Protein AF-A0A537AWU3-F1 (afdb_monomer_lite)

Secondary structure (DSSP, 8-state):
--GGGTHHHHHHHHHHHHGGG-----SHHHHHHHT----------S--HHHHHTTSTT---TTT--HHHH--B-TTSSB--SPPPPEETTEE---

Radius of gyration: 29.38 Å; chains: 1; bounding box: 53×63×60 Å

pLDDT: mean 77.97, std 17.23, range [41.94, 95.88]

Foldseek 3Di:
DDPVPVVVVVVVVVVVVVVVVPPDVPDPVCVVVVPDPDDDDDDDPPDDCLRPPLPPPPHPHPVVDDPVRVFDADPVRHGDPDDQADDDPNHHDPD

Sequence (95 aa):
MNIKQFSRLILSSAAALLAGCASSPQGQATEGLARIQHIVVIYAENRSFDHLYGLFPGADGIASATPEQKTQLDHDGKPLPHLPPVYEGGKPNPQ

Structure (mmCIF, N/CA/C/O backbone):
data_AF-A0A537AWU3-F1
#
_entry.id   AF-A0A537AWU3-F1
#
loop_
_atom_site.group_PDB
_atom_site.id
_atom_site.type_symbol
_atom_site.label_atom_id
_atom_site.label_alt_id
_atom_site.label_comp_id
_atom_site.label_asym_id
_atom_site.label_entity_id
_atom_site.label_seq_id
_atom_site.pdbx_PDB_ins_code
_atom_site.Cartn_x
_atom_site.Cartn_y
_atom_site.Cartn_z
_atom_site.occupancy
_atom_site.B_iso_or_equiv
_atom_site.auth_seq_id
_atom_site.auth_comp_id
_atom_site.auth_asym_id
_atom_site.auth_atom_id
_atom_site.pdbx_PDB_model_num
ATOM 1 N N . MET A 1 1 ? 31.253 -54.245 27.804 1.00 45.75 1 MET A N 1
ATOM 2 C CA . MET A 1 1 ? 30.839 -52.852 28.089 1.00 45.75 1 MET A CA 1
ATOM 3 C C . MET A 1 1 ? 29.405 -52.681 27.591 1.00 45.75 1 MET A C 1
ATOM 5 O O . MET A 1 1 ? 29.163 -52.950 26.423 1.00 45.75 1 MET A O 1
ATOM 9 N N . ASN A 1 2 ? 28.436 -52.404 28.469 1.00 41.94 2 ASN A N 1
ATOM 10 C CA . ASN A 1 2 ? 27.009 -52.655 28.206 1.00 41.94 2 ASN A CA 1
ATOM 11 C C . ASN A 1 2 ? 26.293 -51.423 27.605 1.00 41.94 2 ASN A C 1
ATOM 13 O O . ASN A 1 2 ? 26.1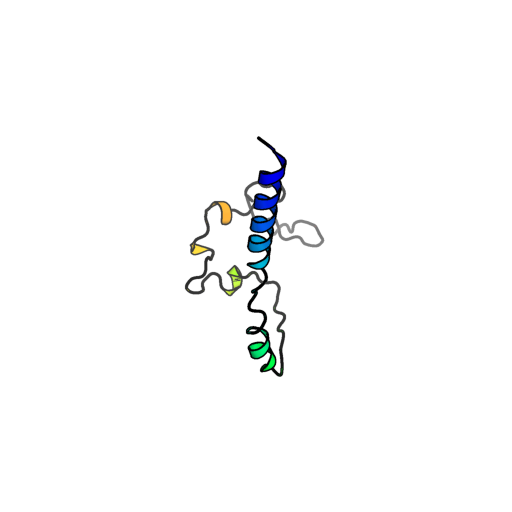23 -50.406 28.275 1.00 41.94 2 ASN A O 1
ATOM 17 N N . ILE A 1 3 ? 25.829 -51.549 26.359 1.00 53.50 3 ILE A N 1
ATOM 18 C CA . ILE A 1 3 ? 25.168 -50.520 25.521 1.00 53.50 3 ILE A CA 1
ATOM 19 C C . ILE A 1 3 ? 23.869 -49.938 26.119 1.00 53.50 3 ILE A C 1
ATOM 21 O O . ILE A 1 3 ? 23.405 -48.877 25.712 1.00 53.50 3 ILE A O 1
ATOM 25 N N . LYS A 1 4 ? 23.302 -50.570 27.154 1.00 49.84 4 LYS A N 1
ATOM 26 C CA . LYS A 1 4 ? 22.032 -50.155 27.775 1.00 49.84 4 LYS A CA 1
ATOM 27 C C . LYS A 1 4 ? 22.117 -48.880 28.633 1.00 49.84 4 LYS A C 1
ATOM 29 O O . LYS A 1 4 ? 21.081 -48.294 28.931 1.00 49.84 4 LYS A O 1
ATOM 34 N N . GLN A 1 5 ? 23.316 -48.446 29.030 1.00 52.84 5 GLN A N 1
ATOM 35 C CA . GLN A 1 5 ? 23.500 -47.295 29.933 1.00 52.84 5 GLN A CA 1
ATOM 36 C C . GLN A 1 5 ? 23.449 -45.936 29.202 1.00 52.84 5 GLN A C 1
ATOM 38 O O . GLN A 1 5 ? 22.977 -44.959 29.774 1.00 52.84 5 GLN A O 1
ATOM 43 N N . PHE A 1 6 ? 23.832 -45.873 27.919 1.00 48.94 6 PHE A N 1
ATOM 44 C CA . PHE A 1 6 ? 23.826 -44.623 27.135 1.00 48.94 6 PHE A CA 1
ATOM 45 C C . PHE A 1 6 ? 22.423 -44.180 26.689 1.00 48.94 6 PHE A C 1
ATOM 47 O O . PHE A 1 6 ? 22.162 -42.989 26.541 1.00 48.94 6 PHE A O 1
ATOM 54 N N . SER A 1 7 ? 21.488 -45.123 26.541 1.00 46.22 7 SER A N 1
ATOM 55 C CA . SER A 1 7 ? 20.122 -44.829 26.085 1.00 46.22 7 SER A CA 1
ATOM 56 C C . SER A 1 7 ? 19.281 -44.069 27.118 1.00 46.22 7 SER A C 1
ATOM 58 O O . SER A 1 7 ? 18.319 -43.406 26.739 1.00 46.22 7 SER A O 1
ATOM 60 N N . ARG A 1 8 ? 19.618 -44.154 28.413 1.00 49.31 8 ARG A N 1
ATOM 61 C CA . ARG A 1 8 ? 18.855 -43.494 29.487 1.00 49.31 8 ARG A CA 1
ATOM 62 C C . ARG A 1 8 ? 19.248 -42.035 29.705 1.00 49.31 8 ARG A C 1
ATOM 64 O O . ARG A 1 8 ? 18.448 -41.285 30.247 1.00 49.31 8 ARG A O 1
ATOM 71 N N . LEU A 1 9 ? 20.440 -41.623 29.267 1.00 47.53 9 LEU A N 1
ATOM 72 C CA . LEU A 1 9 ? 20.922 -40.254 29.467 1.00 47.53 9 LEU A CA 1
ATOM 73 C C . LEU A 1 9 ? 20.430 -39.287 28.376 1.00 47.53 9 LEU A C 1
ATOM 75 O O . LEU A 1 9 ? 20.224 -38.110 28.644 1.00 47.53 9 LEU A O 1
ATOM 79 N N . ILE A 1 10 ? 20.170 -39.789 27.165 1.00 52.41 10 ILE A N 1
ATOM 80 C CA . ILE A 1 10 ? 19.683 -38.974 26.038 1.00 52.41 10 ILE A CA 1
ATOM 81 C C . ILE A 1 10 ? 18.184 -38.654 26.180 1.00 52.41 10 ILE A C 1
ATOM 83 O O . ILE A 1 10 ? 17.733 -37.592 25.759 1.00 52.41 10 ILE A O 1
ATOM 87 N N . LEU A 1 11 ? 17.412 -39.527 26.836 1.00 48.12 11 LEU A N 1
ATOM 88 C CA . LEU A 1 11 ? 15.965 -39.342 26.977 1.00 48.12 11 LEU A CA 1
ATOM 89 C C . LEU A 1 11 ? 15.588 -38.252 28.001 1.00 48.12 11 LEU A C 1
ATOM 91 O O . LEU A 1 11 ? 14.545 -37.620 27.863 1.00 48.12 11 LEU A O 1
ATOM 95 N N . SER A 1 12 ? 16.450 -37.978 28.985 1.00 48.72 12 SER A N 1
ATOM 96 C CA . SER A 1 12 ? 16.194 -36.968 30.025 1.00 48.72 12 SER A CA 1
ATOM 97 C C . SER A 1 12 ? 16.474 -35.530 29.565 1.00 48.72 12 SER A C 1
ATOM 99 O O . SER A 1 12 ? 15.823 -34.603 30.040 1.00 48.72 12 SER A O 1
ATOM 101 N N . SER A 1 13 ? 17.390 -35.325 28.611 1.00 51.16 13 SER A N 1
ATOM 102 C CA . SER A 1 13 ? 17.714 -33.985 28.086 1.00 51.16 13 SER A CA 1
ATOM 103 C C . SER A 1 13 ? 16.710 -33.479 27.044 1.00 51.16 13 SER A C 1
ATOM 105 O O . SER A 1 13 ? 16.566 -32.272 26.866 1.00 51.16 13 SER A O 1
ATOM 107 N N . ALA A 1 14 ? 15.971 -34.376 26.382 1.00 52.31 14 ALA A N 1
ATOM 108 C CA . ALA A 1 14 ? 14.938 -33.995 25.416 1.00 52.31 14 ALA A CA 1
ATOM 109 C C . ALA A 1 14 ? 13.681 -33.400 26.084 1.00 52.31 14 ALA A C 1
ATOM 111 O O . ALA A 1 14 ? 13.022 -32.540 25.504 1.00 52.31 14 ALA A O 1
ATOM 112 N N . ALA A 1 15 ? 13.369 -33.801 27.322 1.00 52.78 15 ALA A N 1
ATOM 113 C CA . ALA A 1 15 ? 12.205 -33.292 28.051 1.00 52.78 15 ALA A CA 1
ATOM 114 C C . ALA A 1 15 ? 12.373 -31.830 28.515 1.00 52.78 15 ALA A C 1
ATOM 116 O O . ALA A 1 15 ? 11.396 -31.087 28.571 1.00 52.78 15 ALA A O 1
ATOM 117 N N . ALA A 1 16 ? 13.605 -31.390 28.797 1.00 53.75 16 ALA A N 1
ATOM 118 C CA . ALA A 1 16 ? 13.882 -30.023 29.247 1.00 53.75 16 ALA A CA 1
ATOM 119 C C . ALA A 1 16 ? 13.780 -28.978 28.117 1.00 53.75 16 ALA A C 1
ATOM 121 O O . ALA A 1 16 ? 13.410 -27.835 28.371 1.00 53.75 16 ALA A O 1
ATOM 122 N N . LEU A 1 17 ? 14.045 -29.370 26.864 1.00 54.75 17 LEU A N 1
ATOM 123 C CA . LEU A 1 17 ? 13.942 -28.483 25.695 1.00 54.75 17 LEU A CA 1
ATOM 124 C C . LEU A 1 17 ? 12.488 -28.217 25.267 1.00 54.75 17 LEU A C 1
ATOM 126 O O . LEU A 1 17 ? 12.205 -27.173 24.691 1.00 54.75 17 LEU A O 1
ATOM 130 N N . LEU A 1 18 ? 11.556 -29.120 25.588 1.00 54.94 18 LEU A N 1
ATOM 131 C CA . LEU A 1 18 ? 10.129 -28.964 25.270 1.00 54.94 18 LEU A CA 1
ATOM 132 C C . LEU A 1 18 ? 9.374 -28.064 26.264 1.00 54.94 18 LEU A C 1
ATOM 134 O O . LEU A 1 18 ? 8.311 -27.547 25.932 1.00 54.94 18 LEU A O 1
ATOM 138 N N . ALA A 1 19 ? 9.915 -27.838 27.465 1.00 58.34 19 ALA A N 1
ATOM 139 C CA . ALA A 1 19 ? 9.268 -27.015 28.490 1.00 58.34 19 ALA A CA 1
ATOM 140 C C . ALA A 1 19 ? 9.497 -25.498 28.309 1.00 58.34 19 ALA A C 1
ATOM 142 O O . ALA A 1 19 ? 8.764 -24.695 28.882 1.00 58.34 19 ALA A O 1
ATOM 143 N N . GLY A 1 20 ? 10.483 -25.087 27.499 1.00 55.41 20 GLY A N 1
ATOM 144 C CA . GLY A 1 20 ? 10.845 -23.676 27.300 1.00 55.41 20 GLY A CA 1
ATOM 145 C C . GLY A 1 20 ? 9.918 -22.880 26.371 1.00 55.41 20 GLY A C 1
ATOM 146 O O . GLY A 1 20 ? 9.992 -21.656 26.342 1.00 55.41 20 GLY A O 1
ATOM 147 N N . CYS A 1 21 ? 9.029 -23.541 25.623 1.00 59.19 21 CYS A N 1
ATOM 148 C CA . CYS A 1 21 ? 8.124 -22.880 24.673 1.00 59.19 21 CYS A CA 1
ATOM 149 C C . CYS A 1 21 ? 6.748 -22.522 25.267 1.00 59.19 21 CYS A C 1
ATOM 151 O O . CYS A 1 21 ? 5.911 -21.964 24.562 1.00 59.19 21 CYS A O 1
ATOM 153 N N . ALA A 1 22 ? 6.489 -22.837 26.542 1.00 61.00 22 ALA A N 1
ATOM 154 C CA . ALA A 1 22 ? 5.168 -22.651 27.153 1.00 61.00 22 ALA A CA 1
ATOM 155 C C . ALA A 1 22 ? 4.942 -21.260 27.775 1.00 61.00 22 ALA A C 1
ATOM 157 O O . ALA A 1 22 ? 3.803 -20.889 28.047 1.00 61.00 22 ALA A O 1
ATOM 158 N N . SER A 1 23 ? 5.985 -20.455 27.978 1.00 62.09 23 SER A N 1
ATOM 159 C CA . SER A 1 23 ? 5.860 -19.092 28.508 1.00 62.09 23 SER A CA 1
ATOM 160 C C . SER A 1 23 ? 5.563 -18.090 27.393 1.00 62.09 23 SER A C 1
ATOM 162 O O . SER A 1 23 ? 6.384 -17.243 27.049 1.00 62.09 23 SER A O 1
ATOM 164 N N . SER A 1 24 ? 4.366 -18.196 26.820 1.00 65.00 24 SER A N 1
ATOM 165 C CA . SER A 1 24 ? 3.771 -17.093 26.068 1.00 65.00 24 SER A CA 1
ATOM 166 C C . SER A 1 24 ? 3.201 -16.092 27.083 1.00 65.00 24 SER A C 1
ATOM 168 O O . SER A 1 24 ? 2.365 -16.502 27.890 1.00 65.00 24 SER A O 1
ATOM 170 N N . PRO A 1 25 ? 3.598 -14.806 27.096 1.00 60.56 25 PRO A N 1
ATOM 171 C CA . PRO A 1 25 ? 2.937 -13.795 27.918 1.00 60.56 25 PRO A CA 1
ATOM 172 C C . PRO A 1 25 ? 1.516 -13.549 27.383 1.00 60.56 25 PRO A C 1
ATOM 174 O O . PRO A 1 25 ? 1.259 -12.625 26.621 1.00 60.56 25 PRO A O 1
ATOM 177 N N . GLN A 1 26 ? 0.574 -14.410 27.771 1.00 59.22 26 GLN A N 1
ATOM 178 C CA . GLN A 1 26 ? -0.833 -14.367 27.355 1.00 59.22 26 GLN A CA 1
ATOM 179 C C . GLN A 1 26 ? -1.656 -13.303 28.110 1.00 59.22 26 GLN A C 1
ATOM 181 O O . GLN A 1 26 ? -2.837 -13.129 27.829 1.00 59.22 26 GLN A O 1
ATOM 186 N N . GLY A 1 27 ? -1.057 -12.587 29.069 1.00 56.62 27 GLY A N 1
ATOM 187 C CA . GLY A 1 27 ? -1.795 -11.741 30.015 1.00 56.62 27 GLY A CA 1
ATOM 188 C C . GLY A 1 27 ? -1.924 -10.256 29.661 1.00 56.62 27 GLY A C 1
ATOM 189 O O . GLY A 1 27 ? -2.856 -9.615 30.130 1.00 56.62 27 GLY A O 1
ATOM 190 N N . GLN A 1 28 ? -1.032 -9.679 28.849 1.00 57.88 28 GLN A N 1
ATOM 191 C CA . GLN A 1 28 ? -0.977 -8.211 28.702 1.00 57.88 28 GLN A CA 1
ATOM 192 C C . GLN A 1 28 ? -1.908 -7.640 27.625 1.00 57.88 28 GLN A C 1
ATOM 194 O O . GLN A 1 28 ? -2.329 -6.490 27.730 1.00 57.88 28 GLN A O 1
ATOM 199 N N . ALA A 1 29 ? -2.269 -8.420 26.602 1.00 60.34 29 ALA A N 1
ATOM 200 C CA . ALA A 1 29 ? -3.160 -7.939 25.541 1.00 60.34 29 ALA A CA 1
ATOM 201 C C . ALA A 1 29 ? -4.617 -7.775 26.024 1.00 60.34 29 ALA A C 1
ATOM 203 O O . ALA A 1 29 ? -5.345 -6.906 25.542 1.00 60.34 29 ALA A O 1
ATOM 204 N N . THR A 1 30 ? -5.030 -8.577 27.008 1.00 61.53 30 THR A N 1
ATOM 205 C CA . THR A 1 30 ? -6.417 -8.640 27.485 1.00 61.53 30 THR A CA 1
ATOM 206 C C . THR A 1 30 ? -6.800 -7.424 28.332 1.00 61.53 30 THR A C 1
ATOM 208 O O . THR A 1 30 ? -7.907 -6.913 28.185 1.00 61.53 30 THR A O 1
ATOM 211 N N . GLU A 1 31 ? -5.892 -6.897 29.165 1.00 72.94 31 GLU A N 1
ATOM 212 C CA . GLU A 1 31 ? -6.186 -5.731 30.019 1.00 72.94 31 GLU A CA 1
ATOM 213 C C . GLU A 1 31 ? -6.422 -4.444 29.217 1.00 72.94 31 GLU A C 1
ATOM 215 O O . GLU A 1 31 ? -7.272 -3.625 29.570 1.00 72.94 31 GLU A O 1
ATOM 220 N N . GLY A 1 32 ? -5.682 -4.249 28.122 1.00 79.81 32 GLY A N 1
ATOM 221 C CA . GLY A 1 32 ? -5.809 -3.057 27.284 1.00 79.81 32 GLY A CA 1
ATOM 222 C C . GLY A 1 32 ? -7.158 -2.991 26.573 1.00 79.81 32 GLY A C 1
ATOM 223 O O . GLY A 1 32 ? -7.848 -1.973 26.654 1.00 79.81 32 GLY A O 1
ATOM 224 N N . LEU A 1 33 ? -7.548 -4.094 25.928 1.00 84.56 33 LEU A N 1
ATOM 225 C CA . LEU A 1 33 ? -8.822 -4.200 25.215 1.00 84.56 33 LEU A CA 1
ATOM 226 C C . LEU A 1 33 ? -10.023 -4.200 26.168 1.00 84.56 33 LEU A C 1
ATOM 228 O O . LEU A 1 33 ? -11.054 -3.630 25.823 1.00 84.56 33 LEU A O 1
ATOM 232 N N . ALA A 1 34 ? -9.885 -4.745 27.383 1.00 86.00 34 ALA A N 1
ATOM 233 C CA . ALA A 1 34 ? -10.951 -4.755 28.391 1.00 86.00 34 ALA A CA 1
ATOM 234 C C . ALA A 1 34 ? -11.405 -3.351 28.841 1.00 86.00 34 ALA A C 1
ATOM 236 O O . ALA A 1 34 ? -12.499 -3.207 29.381 1.00 86.00 34 ALA A O 1
ATOM 237 N N . ARG A 1 35 ? -10.594 -2.305 28.615 1.00 92.00 35 ARG A N 1
ATOM 238 C CA . ARG A 1 35 ? -10.961 -0.906 28.908 1.00 92.00 35 ARG A CA 1
ATOM 239 C C . ARG A 1 35 ? -11.785 -0.237 27.800 1.00 92.00 35 ARG A C 1
ATOM 241 O O . ARG A 1 35 ? -12.322 0.848 28.026 1.00 92.00 35 ARG A O 1
ATOM 248 N N . ILE A 1 36 ? -11.878 -0.841 26.613 1.00 90.44 36 ILE A N 1
ATOM 249 C CA . ILE A 1 36 ? -12.640 -0.293 25.485 1.00 90.44 36 ILE A CA 1
ATOM 250 C C . ILE A 1 36 ? -14.105 -0.719 25.612 1.00 90.44 36 ILE A C 1
ATOM 252 O O . ILE A 1 36 ? -14.433 -1.894 25.499 1.00 90.44 36 ILE A O 1
ATOM 256 N N . GLN A 1 37 ? -14.998 0.250 25.825 1.00 94.69 37 GLN A N 1
ATOM 257 C CA . GLN A 1 37 ? -16.443 0.003 25.962 1.00 94.69 37 GLN A CA 1
ATOM 258 C C . GLN A 1 37 ? -17.162 -0.097 24.609 1.00 94.69 37 GLN A C 1
ATOM 260 O O . GLN A 1 37 ? -18.168 -0.791 24.487 1.00 94.69 37 GLN A O 1
ATOM 265 N N . HIS A 1 38 ? -16.648 0.595 23.587 1.00 95.88 38 HIS A N 1
ATOM 266 C CA . HIS A 1 38 ? -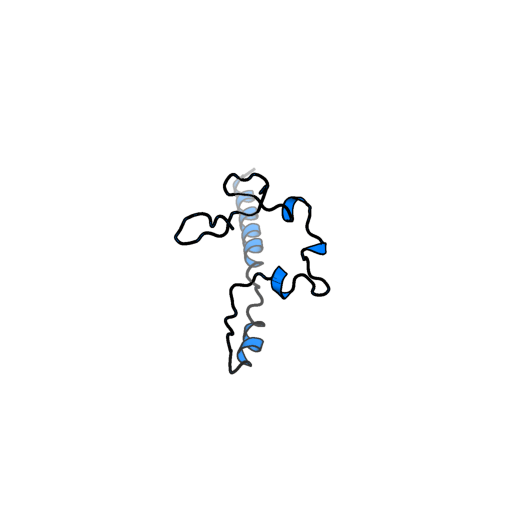17.269 0.677 22.269 1.00 95.88 38 HIS A CA 1
ATOM 267 C C . HIS A 1 38 ? -16.211 0.587 21.174 1.00 95.88 38 HIS A C 1
ATOM 269 O O . HIS A 1 38 ? -15.240 1.343 21.177 1.00 95.88 38 HIS A O 1
ATOM 275 N N . ILE A 1 39 ? -16.428 -0.314 20.219 1.00 92.94 39 ILE A N 1
ATOM 276 C CA . ILE A 1 39 ? -15.630 -0.428 18.999 1.00 92.94 39 ILE A CA 1
ATOM 277 C C . ILE A 1 39 ? -16.519 0.020 17.844 1.00 92.94 39 ILE A C 1
ATOM 279 O O . ILE A 1 39 ? -17.573 -0.566 17.606 1.00 92.94 39 ILE A O 1
ATOM 283 N N . VAL A 1 40 ? -16.090 1.058 17.131 1.00 95.81 40 VAL A N 1
ATOM 284 C CA . VAL A 1 40 ? -16.741 1.513 15.900 1.00 95.81 40 VAL A CA 1
ATOM 285 C C . VAL A 1 40 ? -15.873 1.070 14.732 1.00 95.81 40 VAL A C 1
ATOM 287 O O . VAL A 1 40 ? -14.706 1.446 14.650 1.00 95.81 40 VAL A O 1
ATOM 290 N N . VAL A 1 41 ? -16.439 0.265 13.836 1.00 95.56 41 VAL A N 1
ATOM 291 C CA . VAL A 1 41 ? -15.757 -0.185 12.619 1.00 95.56 41 VAL A CA 1
ATOM 292 C C . VAL A 1 41 ? -16.235 0.673 11.455 1.00 95.56 41 VAL A C 1
ATOM 294 O O . VAL A 1 41 ? -17.429 0.716 11.166 1.00 95.56 41 VAL A O 1
ATOM 297 N N . ILE A 1 42 ? -15.304 1.360 10.793 1.00 93.69 42 ILE A N 1
ATOM 298 C CA . ILE A 1 42 ? -15.584 2.183 9.613 1.00 93.69 42 ILE A CA 1
ATOM 299 C C . ILE A 1 42 ? -15.153 1.399 8.375 1.00 93.69 42 ILE A C 1
ATOM 301 O O . ILE A 1 42 ? -13.969 1.121 8.195 1.00 93.69 42 ILE A O 1
ATOM 305 N N . TYR A 1 43 ? -16.113 1.063 7.516 1.00 94.31 43 TYR A N 1
ATOM 306 C CA . TYR A 1 43 ? -15.844 0.468 6.210 1.00 94.31 43 TYR A CA 1
ATOM 307 C C . TYR A 1 43 ? -15.721 1.577 5.167 1.00 94.31 43 TYR A C 1
ATOM 309 O O . TYR A 1 43 ? -16.704 2.237 4.836 1.00 94.31 43 TYR A O 1
ATOM 317 N N . ALA A 1 44 ? -14.500 1.794 4.686 1.00 93.12 44 ALA A N 1
ATOM 318 C CA . ALA A 1 44 ? -14.217 2.736 3.612 1.00 93.12 44 ALA A CA 1
ATOM 319 C C . ALA A 1 44 ? -14.418 2.089 2.232 1.00 93.12 44 ALA A C 1
ATOM 321 O O . ALA A 1 44 ? -14.626 0.882 2.104 1.00 93.12 44 ALA A O 1
ATOM 322 N N . GLU A 1 45 ? -14.334 2.910 1.188 1.00 94.44 45 GLU A N 1
ATOM 323 C CA . GLU A 1 45 ? -14.288 2.433 -0.191 1.00 94.44 45 GLU A CA 1
ATOM 324 C C . GLU A 1 45 ? -13.050 1.566 -0.456 1.00 94.44 45 GLU A C 1
ATOM 326 O O . GLU A 1 45 ? -12.043 1.634 0.252 1.00 94.44 45 GLU A O 1
ATOM 331 N N . ASN A 1 46 ? -13.110 0.781 -1.533 1.00 94.94 46 ASN A N 1
ATOM 332 C CA . ASN A 1 46 ? -12.036 -0.114 -1.948 1.00 94.94 46 ASN A CA 1
ATOM 333 C C . ASN A 1 46 ? -10.865 0.663 -2.582 1.00 94.94 46 ASN A C 1
ATOM 335 O O . ASN A 1 46 ? -10.670 0.657 -3.798 1.00 94.94 46 ASN A O 1
ATOM 339 N N . ARG A 1 47 ? -10.106 1.373 -1.746 1.00 93.06 47 ARG A N 1
ATOM 340 C CA . ARG A 1 47 ? -8.899 2.132 -2.102 1.00 93.06 47 ARG A CA 1
ATOM 341 C C . ARG A 1 47 ? -7.678 1.406 -1.533 1.00 93.06 47 ARG A C 1
ATOM 343 O O . ARG A 1 47 ? -7.705 0.968 -0.387 1.00 93.06 47 ARG A O 1
ATOM 350 N N . SER A 1 48 ? -6.606 1.278 -2.317 1.00 88.44 48 SER A N 1
ATOM 351 C CA . SER A 1 48 ? -5.358 0.665 -1.840 1.00 88.44 48 SER A CA 1
ATOM 352 C C . SER A 1 48 ? -4.662 1.534 -0.784 1.00 88.44 48 SER A C 1
ATOM 354 O O . SER A 1 48 ? -4.890 2.744 -0.706 1.00 88.44 48 SER A O 1
ATOM 356 N N . PHE A 1 49 ? -3.777 0.925 0.012 1.00 88.69 49 PHE A N 1
ATOM 357 C CA . PHE A 1 49 ? -2.998 1.639 1.027 1.00 88.69 49 PHE A CA 1
ATOM 358 C C . PHE A 1 49 ? -2.141 2.750 0.410 1.00 88.69 49 PHE A C 1
ATOM 360 O O . PHE A 1 49 ? -2.219 3.888 0.860 1.00 88.69 49 PHE A O 1
ATOM 367 N N . ASP A 1 50 ? -1.396 2.458 -0.662 1.00 87.12 50 ASP A N 1
ATOM 368 C CA . ASP A 1 50 ? -0.518 3.444 -1.305 1.00 87.12 50 ASP A CA 1
ATOM 369 C C . ASP A 1 50 ? -1.273 4.633 -1.899 1.00 87.12 50 ASP A C 1
ATOM 371 O O . ASP A 1 50 ? -0.749 5.746 -1.905 1.00 87.12 50 ASP A O 1
ATOM 375 N N . HIS A 1 51 ? -2.523 4.437 -2.336 1.00 87.75 51 HIS A N 1
ATOM 376 C CA . HIS A 1 51 ? -3.375 5.544 -2.771 1.00 87.75 51 HIS A CA 1
ATOM 377 C C . HIS A 1 51 ? -3.618 6.519 -1.609 1.00 87.75 51 HIS A C 1
ATOM 379 O O . HIS A 1 51 ? -3.515 7.730 -1.784 1.00 87.75 51 HIS A O 1
ATOM 385 N N . LEU A 1 52 ? -3.952 6.009 -0.422 1.00 91.44 52 LEU A N 1
ATOM 386 C CA . LEU A 1 52 ? -4.330 6.848 0.719 1.00 91.44 52 LEU A CA 1
ATOM 387 C C . LEU A 1 52 ? -3.125 7.372 1.511 1.00 91.44 52 LEU A C 1
ATOM 389 O O . LEU A 1 52 ? -3.156 8.502 1.993 1.00 91.44 52 LEU A O 1
ATOM 393 N N . TYR A 1 53 ? -2.077 6.561 1.648 1.00 90.75 53 TYR A N 1
ATOM 394 C CA . TYR A 1 53 ? -0.987 6.785 2.599 1.00 90.75 53 TYR A CA 1
ATOM 395 C C . TYR A 1 53 ? 0.410 6.578 2.010 1.00 90.75 53 TYR A C 1
ATOM 397 O O . TYR A 1 53 ? 1.390 6.740 2.732 1.00 90.75 53 TYR A O 1
ATOM 405 N N . GLY A 1 54 ? 0.546 6.284 0.715 1.00 89.19 54 GLY A N 1
ATOM 406 C CA . GLY A 1 54 ? 1.852 6.015 0.095 1.00 89.19 54 GLY A CA 1
ATOM 407 C C . GLY A 1 54 ? 2.821 7.206 0.108 1.00 89.19 54 GLY A C 1
ATOM 408 O O . GLY A 1 54 ? 4.009 7.033 -0.140 1.00 89.19 54 GLY A O 1
ATOM 409 N N . LEU A 1 55 ? 2.330 8.416 0.408 1.00 89.56 55 LEU A N 1
ATOM 410 C CA . LEU A 1 55 ? 3.132 9.637 0.567 1.00 89.56 55 LEU A CA 1
ATOM 411 C C . LEU A 1 55 ? 3.343 10.045 2.033 1.00 89.56 55 LEU A C 1
ATOM 413 O O . LEU A 1 55 ? 3.896 11.111 2.306 1.00 89.56 55 LEU A O 1
ATOM 417 N N . PHE A 1 56 ? 2.876 9.241 2.988 1.00 92.50 56 PHE A N 1
ATOM 418 C CA . PHE A 1 56 ? 3.062 9.536 4.401 1.00 92.50 56 PHE A CA 1
ATOM 419 C C . PHE A 1 56 ? 4.550 9.417 4.787 1.00 92.50 56 PHE A C 1
ATOM 421 O O . PHE A 1 56 ? 5.246 8.541 4.266 1.00 92.50 56 PHE A O 1
ATOM 428 N N . PRO A 1 57 ? 5.073 10.258 5.702 1.00 91.12 57 PRO A N 1
ATOM 429 C CA . PRO A 1 57 ? 6.466 10.159 6.131 1.00 91.12 57 PRO A CA 1
ATOM 430 C C . PRO A 1 57 ? 6.810 8.763 6.669 1.00 91.12 57 PRO A C 1
ATOM 432 O O . PRO A 1 57 ? 6.172 8.275 7.600 1.00 91.12 57 PRO A O 1
ATOM 435 N N . GLY A 1 58 ? 7.833 8.132 6.087 1.00 88.69 58 GLY A N 1
ATOM 436 C CA . GLY A 1 58 ? 8.278 6.787 6.465 1.00 88.69 58 GLY A CA 1
ATOM 437 C C . GLY A 1 58 ? 7.499 5.636 5.820 1.00 88.69 58 GLY A C 1
ATOM 438 O O . GLY A 1 58 ? 7.783 4.485 6.139 1.00 88.69 58 GLY A O 1
ATOM 439 N N . ALA A 1 59 ? 6.547 5.914 4.922 1.00 89.50 59 ALA A N 1
ATOM 440 C CA . ALA A 1 59 ? 5.909 4.870 4.128 1.00 89.50 59 ALA A CA 1
ATOM 441 C C . ALA A 1 59 ? 6.910 4.245 3.144 1.00 89.50 59 ALA A C 1
ATOM 443 O O . ALA A 1 59 ? 7.647 4.956 2.455 1.00 89.50 59 ALA A O 1
ATOM 444 N N . ASP A 1 60 ? 6.881 2.918 3.030 1.00 86.50 60 ASP A N 1
ATOM 445 C CA . ASP A 1 60 ? 7.506 2.195 1.919 1.00 86.50 60 ASP A CA 1
ATOM 446 C C . ASP A 1 60 ? 6.604 2.290 0.679 1.00 86.50 60 ASP A C 1
ATOM 448 O O . ASP A 1 60 ? 5.960 1.331 0.265 1.00 86.50 60 ASP A O 1
ATOM 452 N N . GLY A 1 61 ? 6.441 3.520 0.192 1.00 81.56 61 GLY A N 1
ATOM 453 C CA . GLY A 1 61 ? 5.490 3.858 -0.860 1.00 81.56 61 GLY A CA 1
ATOM 454 C C . GLY A 1 61 ? 6.109 3.888 -2.256 1.00 81.56 61 GLY A C 1
ATOM 455 O O . GLY A 1 61 ? 7.283 3.589 -2.477 1.00 81.56 61 GLY A O 1
ATOM 456 N N . ILE A 1 62 ? 5.322 4.364 -3.223 1.00 82.88 62 ILE A N 1
ATOM 457 C CA . ILE A 1 62 ? 5.678 4.401 -4.655 1.00 82.88 62 ILE A CA 1
ATOM 458 C C . ILE A 1 62 ? 7.003 5.126 -4.971 1.00 82.88 62 ILE A C 1
ATOM 460 O O . ILE A 1 62 ? 7.628 4.870 -6.005 1.00 82.88 62 ILE A O 1
ATOM 464 N N . ALA A 1 63 ? 7.451 6.022 -4.087 1.00 84.56 63 ALA A N 1
ATOM 465 C CA . ALA A 1 63 ? 8.734 6.708 -4.213 1.00 84.56 63 ALA A CA 1
ATOM 466 C C . ALA A 1 63 ? 9.921 5.727 -4.195 1.00 84.56 63 ALA A C 1
ATOM 468 O O . ALA A 1 63 ? 10.854 5.898 -4.980 1.00 84.56 63 ALA A O 1
ATOM 469 N N . SER A 1 64 ? 9.846 4.681 -3.369 1.00 86.06 64 SER A N 1
ATOM 470 C CA . SER A 1 64 ? 10.888 3.659 -3.201 1.00 86.06 64 SER A CA 1
ATOM 471 C C . SER A 1 64 ? 10.73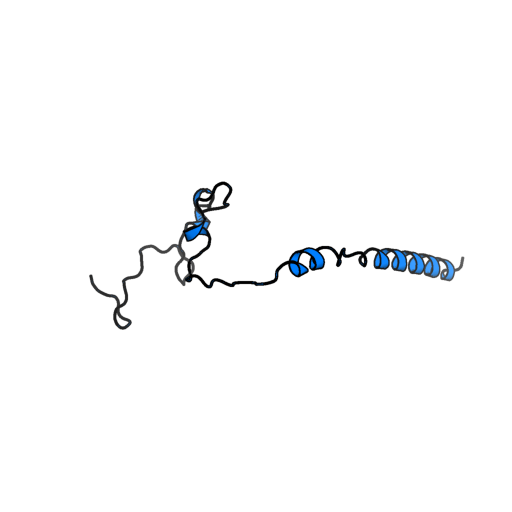2 2.463 -4.146 1.00 86.06 64 SER A C 1
ATOM 473 O O . SER A 1 64 ? 11.626 1.625 -4.220 1.00 86.06 64 SER A O 1
ATOM 475 N N . ALA A 1 65 ? 9.625 2.378 -4.889 1.00 88.38 65 ALA A N 1
ATOM 476 C CA . ALA A 1 65 ? 9.339 1.226 -5.736 1.00 88.38 65 ALA A CA 1
ATOM 477 C C . ALA A 1 65 ? 10.311 1.101 -6.928 1.00 88.38 65 ALA A C 1
ATOM 479 O O . ALA A 1 65 ? 10.620 2.090 -7.616 1.00 88.38 65 ALA A O 1
ATOM 480 N N . THR A 1 66 ? 10.755 -0.131 -7.194 1.00 92.44 66 THR A N 1
ATOM 481 C CA . THR A 1 66 ? 11.636 -0.480 -8.316 1.00 92.44 66 THR A CA 1
ATOM 482 C C . THR A 1 66 ? 10.913 -0.334 -9.662 1.00 92.44 66 THR A C 1
ATOM 484 O O . THR A 1 66 ? 9.677 -0.279 -9.707 1.00 92.44 66 THR A O 1
ATOM 487 N N . PRO A 1 67 ? 11.644 -0.271 -10.789 1.00 92.00 67 PRO A N 1
ATOM 488 C CA . PRO A 1 67 ? 11.026 -0.268 -12.114 1.00 92.00 67 PRO A CA 1
ATOM 489 C C . PRO A 1 67 ? 10.082 -1.457 -12.341 1.00 92.00 67 PRO A C 1
ATOM 491 O O . PRO A 1 67 ? 9.001 -1.283 -12.900 1.00 92.00 67 PRO A O 1
ATOM 494 N N . GLU A 1 68 ? 10.443 -2.644 -11.853 1.00 92.12 68 GLU A N 1
ATOM 495 C CA . GLU A 1 68 ? 9.630 -3.859 -11.976 1.00 92.12 68 GLU A CA 1
ATOM 496 C C . GLU A 1 68 ? 8.314 -3.722 -11.203 1.00 92.12 68 GLU A C 1
ATOM 498 O O . GLU A 1 68 ? 7.261 -4.067 -11.728 1.00 92.12 68 GLU A O 1
ATOM 503 N N . GLN A 1 69 ? 8.349 -3.150 -9.995 1.00 89.62 69 GLN A N 1
ATOM 504 C CA . GLN A 1 69 ? 7.154 -2.907 -9.175 1.00 89.62 69 GLN A CA 1
ATOM 505 C C . GLN A 1 69 ? 6.227 -1.836 -9.769 1.00 89.62 69 GLN A C 1
ATOM 507 O O . GLN A 1 69 ? 5.022 -1.861 -9.531 1.00 89.62 69 GLN A O 1
ATOM 512 N N . LYS A 1 70 ? 6.778 -0.891 -10.542 1.00 89.25 70 LYS A N 1
ATOM 513 C CA . LYS A 1 70 ? 6.016 0.156 -11.246 1.00 89.25 70 LYS A CA 1
ATOM 514 C C . LYS A 1 70 ? 5.450 -0.313 -12.586 1.00 89.25 70 LYS A C 1
ATOM 516 O O . LYS A 1 70 ? 4.559 0.338 -13.129 1.00 89.25 70 LYS A O 1
ATOM 521 N N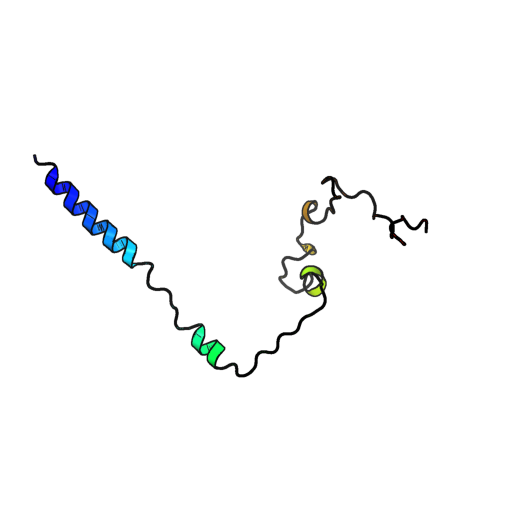 . THR A 1 71 ? 5.975 -1.402 -13.141 1.00 92.94 71 THR A N 1
ATOM 522 C CA . THR A 1 71 ? 5.572 -1.889 -14.460 1.00 92.94 71 THR A CA 1
ATOM 523 C C . THR A 1 71 ? 4.237 -2.617 -14.355 1.00 92.94 71 THR A C 1
ATOM 525 O O . THR A 1 71 ? 4.144 -3.695 -13.775 1.00 92.94 7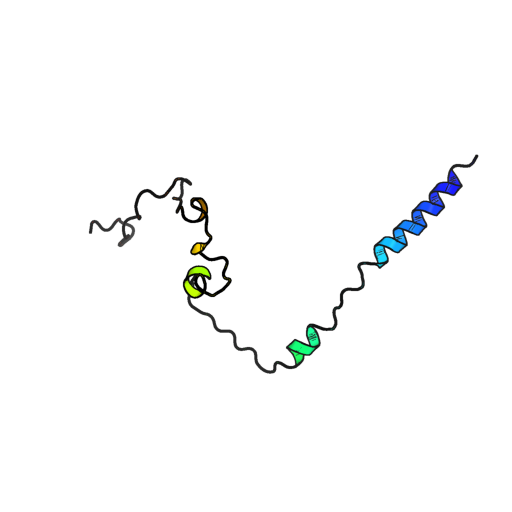1 THR A O 1
ATOM 528 N N . GLN A 1 72 ? 3.192 -2.042 -14.950 1.00 93.06 72 GLN A N 1
ATOM 529 C CA . GLN A 1 72 ? 1.911 -2.724 -15.086 1.00 93.06 72 GLN A CA 1
ATOM 530 C C . GLN A 1 72 ? 2.047 -3.860 -16.103 1.00 93.06 72 GLN A C 1
ATOM 532 O O . GLN A 1 72 ? 2.514 -3.640 -17.220 1.00 93.06 72 GLN A O 1
ATOM 537 N N . LEU A 1 73 ? 1.637 -5.066 -15.715 1.00 93.56 73 LEU A N 1
ATOM 538 C CA . LEU A 1 73 ? 1.602 -6.230 -16.595 1.00 93.56 73 LEU A CA 1
ATOM 539 C C . LEU A 1 73 ? 0.169 -6.489 -17.072 1.00 93.56 73 LEU A C 1
ATOM 541 O O . LEU A 1 73 ? -0.786 -6.266 -16.325 1.00 93.56 73 LEU A O 1
ATOM 545 N N . ASP A 1 74 ? 0.033 -6.950 -18.311 1.00 91.81 74 ASP A N 1
ATOM 546 C CA . ASP A 1 74 ? -1.228 -7.443 -18.866 1.00 91.81 74 ASP A CA 1
ATOM 547 C C . ASP A 1 74 ? -1.485 -8.900 -18.418 1.00 91.81 74 ASP A C 1
ATOM 549 O O . ASP A 1 74 ? -0.645 -9.540 -17.775 1.00 91.81 74 ASP A O 1
ATOM 553 N N . HIS A 1 75 ? -2.645 -9.456 -18.760 1.00 89.62 75 HIS A N 1
ATOM 554 C CA . HIS A 1 75 ? -3.054 -10.826 -18.435 1.00 89.62 75 HIS A CA 1
ATOM 555 C C . HIS A 1 75 ? -2.090 -11.906 -18.954 1.00 89.62 75 HIS A C 1
ATOM 557 O O . HIS A 1 75 ? -2.084 -13.021 -18.433 1.00 89.62 75 HIS A O 1
ATOM 563 N N . ASP A 1 76 ? -1.278 -11.593 -19.965 1.00 93.62 76 ASP A N 1
ATOM 564 C CA . ASP A 1 76 ? -0.250 -12.480 -20.514 1.00 93.62 76 ASP A CA 1
ATOM 565 C C . ASP A 1 76 ? 1.122 -12.339 -19.820 1.00 93.62 76 ASP A C 1
ATOM 567 O O . ASP A 1 76 ? 2.086 -13.001 -20.212 1.00 93.62 76 ASP A O 1
ATOM 571 N N . GLY A 1 77 ? 1.212 -11.491 -18.790 1.00 93.75 77 GLY A N 1
ATOM 572 C CA . GLY A 1 77 ? 2.418 -11.243 -18.003 1.00 93.75 77 GLY A CA 1
ATOM 573 C C . GLY A 1 77 ? 3.434 -10.310 -18.664 1.00 93.75 77 GLY A C 1
ATOM 574 O O . GLY A 1 77 ? 4.513 -10.110 -18.103 1.00 93.75 77 GLY A O 1
ATOM 575 N N . LYS A 1 78 ? 3.136 -9.738 -19.836 1.00 95.19 78 LYS A N 1
ATOM 576 C CA . LYS A 1 78 ? 4.018 -8.763 -20.495 1.00 95.19 78 LYS A CA 1
ATOM 577 C C . LYS A 1 78 ? 3.701 -7.337 -20.033 1.00 95.19 78 LYS A C 1
ATOM 579 O O . LYS A 1 78 ? 2.572 -7.078 -19.619 1.00 95.19 78 LYS A O 1
ATOM 584 N N . PRO A 1 79 ? 4.660 -6.395 -20.120 1.00 95.88 79 PRO A N 1
ATOM 585 C CA . PRO A 1 79 ? 4.391 -4.985 -19.850 1.00 95.88 79 PRO A CA 1
ATOM 586 C C . PRO A 1 79 ? 3.227 -4.459 -20.693 1.00 95.88 79 PRO A C 1
ATOM 588 O O . PRO A 1 79 ? 3.225 -4.632 -21.913 1.00 95.88 79 PRO A O 1
ATOM 591 N N . LEU A 1 80 ? 2.262 -3.811 -20.039 1.00 95.00 80 LEU A N 1
ATOM 592 C CA . LEU A 1 80 ? 1.073 -3.258 -20.675 1.00 95.00 80 LEU A CA 1
ATOM 593 C C . LEU A 1 80 ? 1.481 -2.089 -21.597 1.00 95.00 80 LEU A C 1
ATOM 595 O O . LEU A 1 80 ? 1.953 -1.063 -21.101 1.00 95.00 80 LEU A O 1
ATOM 599 N N . PRO A 1 81 ? 1.322 -2.210 -22.929 1.00 90.88 81 PRO A N 1
ATOM 600 C CA . PRO A 1 81 ? 1.868 -1.229 -23.869 1.00 90.88 81 PRO A CA 1
ATOM 601 C C . PRO A 1 81 ? 1.038 0.059 -23.955 1.00 90.88 81 PRO A C 1
ATOM 603 O O . PRO A 1 81 ? 1.573 1.122 -24.259 1.00 90.88 81 PRO A O 1
ATOM 606 N N . HIS A 1 82 ? -0.270 -0.033 -23.727 1.00 90.25 82 HIS A N 1
ATOM 607 C CA . HIS A 1 82 ? -1.205 1.087 -23.680 1.00 90.25 82 HIS A CA 1
ATOM 608 C C . HIS A 1 82 ? -2.385 0.712 -22.784 1.00 90.25 82 HIS A C 1
ATOM 610 O O . HIS A 1 82 ? -2.658 -0.468 -22.566 1.00 90.25 82 HIS A O 1
ATOM 616 N N . LEU A 1 83 ? -3.084 1.718 -22.258 1.00 88.44 83 LEU A N 1
ATOM 617 C CA . LEU A 1 83 ? -4.279 1.474 -21.459 1.00 88.44 83 LEU A CA 1
ATOM 618 C C . LEU A 1 83 ? -5.343 0.764 -22.307 1.00 88.44 83 LEU A C 1
ATOM 620 O O . LEU A 1 83 ? -5.536 1.141 -23.467 1.00 88.44 83 LEU A O 1
ATOM 624 N N . PRO A 1 84 ? -6.049 -0.236 -21.750 1.00 84.50 84 PRO A N 1
ATOM 625 C CA . PRO A 1 84 ? -7.182 -0.825 -22.436 1.00 84.50 84 PRO A CA 1
ATOM 626 C C . PRO A 1 84 ? -8.251 0.250 -22.693 1.00 84.50 84 PRO A C 1
ATOM 628 O O . PRO A 1 84 ? -8.377 1.200 -21.913 1.00 84.50 84 PRO A O 1
ATOM 631 N N . PRO A 1 85 ? -9.036 0.110 -23.771 1.00 87.25 85 PRO A N 1
ATOM 632 C CA . PRO A 1 85 ? -10.110 1.044 -24.067 1.00 87.25 85 PRO A CA 1
ATOM 633 C C . PRO A 1 85 ? -11.152 1.032 -22.945 1.00 87.25 85 PRO A C 1
ATOM 635 O O . PRO A 1 85 ? -11.344 0.027 -22.256 1.00 87.25 85 PRO A O 1
ATOM 638 N N . VAL A 1 86 ? -11.873 2.141 -22.785 1.00 88.31 86 VAL A N 1
ATOM 639 C CA . VAL A 1 86 ? -13.075 2.155 -21.943 1.00 88.31 86 VAL A CA 1
ATOM 640 C C . VAL A 1 86 ? -14.099 1.227 -22.591 1.00 88.31 86 VAL A C 1
ATOM 642 O O . VAL A 1 86 ? -14.358 1.341 -23.783 1.00 88.31 86 VAL A O 1
ATOM 645 N N . TYR A 1 87 ? -14.676 0.293 -21.839 1.00 86.81 87 TYR A N 1
ATOM 646 C CA . TYR A 1 87 ? -15.681 -0.623 -22.378 1.00 86.81 87 TYR A CA 1
ATOM 647 C C . TYR A 1 87 ? -17.091 -0.092 -22.113 1.00 86.81 87 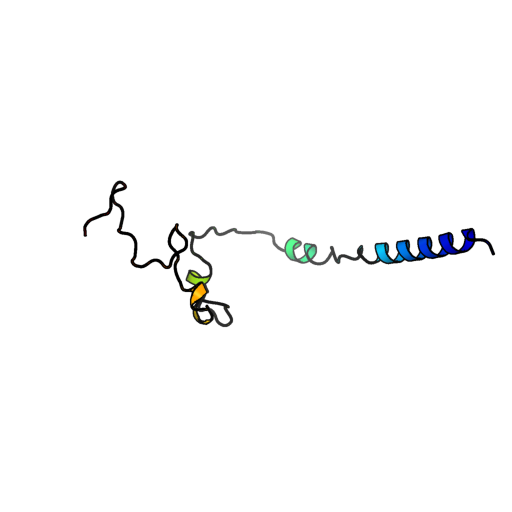TYR A C 1
ATOM 649 O O . TYR A 1 87 ? -17.460 0.151 -20.965 1.00 86.81 87 TYR A O 1
ATOM 657 N N . GLU A 1 88 ? -17.910 0.008 -23.158 1.00 87.50 88 GLU A N 1
ATOM 658 C CA . GLU A 1 88 ? -19.343 0.299 -23.065 1.00 87.50 88 GLU A CA 1
ATOM 659 C C . GLU A 1 88 ? -20.140 -0.899 -23.586 1.00 87.50 88 GLU A C 1
ATOM 661 O O . GLU A 1 88 ? -19.944 -1.363 -24.711 1.00 87.50 88 GLU A O 1
ATOM 666 N N . GLY A 1 89 ? -21.008 -1.470 -22.744 1.00 85.38 89 GLY A N 1
ATOM 667 C CA . GLY A 1 89 ? -21.787 -2.659 -23.114 1.00 85.38 89 GLY A CA 1
ATOM 668 C C . GLY A 1 89 ? -20.927 -3.868 -23.516 1.00 85.38 89 GLY A C 1
ATOM 669 O O . GLY A 1 89 ? -21.334 -4.654 -24.370 1.00 85.38 89 GLY A O 1
ATOM 670 N N . GLY A 1 90 ? -19.722 -3.996 -22.947 1.00 85.69 90 GLY A N 1
ATOM 671 C CA . GLY A 1 90 ? -18.777 -5.078 -23.252 1.00 85.69 90 GLY A CA 1
ATOM 672 C C . GLY A 1 90 ? -17.993 -4.903 -24.557 1.00 85.69 90 GLY A C 1
ATOM 673 O O . GLY A 1 90 ? -17.294 -5.828 -24.965 1.00 85.69 90 GLY A O 1
ATOM 674 N N . LYS A 1 91 ? -18.086 -3.744 -25.218 1.00 86.56 91 LYS A N 1
ATOM 675 C CA . LYS A 1 91 ? -17.325 -3.422 -26.433 1.00 86.56 91 LYS A CA 1
ATOM 676 C C . LYS A 1 91 ? -16.383 -2.245 -26.172 1.00 86.56 91 LYS A C 1
ATOM 678 O O . LYS A 1 91 ? -16.776 -1.341 -25.436 1.00 86.56 91 LYS A O 1
ATOM 683 N N . PRO A 1 92 ? -15.175 -2.228 -26.762 1.00 85.50 92 PRO A N 1
ATOM 684 C CA . PRO A 1 92 ? -14.318 -1.047 -26.749 1.00 85.50 92 PRO A CA 1
ATOM 685 C C . PRO A 1 92 ? -15.077 0.190 -27.239 1.00 85.50 92 PRO A C 1
ATOM 687 O O . PRO A 1 92 ? -15.655 0.165 -28.328 1.00 85.50 92 PRO A O 1
ATOM 690 N N . ASN A 1 93 ? -15.081 1.253 -26.442 1.00 84.69 93 ASN A N 1
ATOM 691 C CA . ASN A 1 93 ? -15.573 2.560 -26.845 1.00 84.69 93 ASN A CA 1
ATOM 692 C C . ASN A 1 93 ? -14.543 3.183 -27.812 1.00 84.69 93 ASN A C 1
ATOM 694 O O . ASN A 1 93 ? -13.371 3.277 -27.448 1.00 84.69 93 ASN A O 1
ATOM 698 N N . PRO A 1 94 ? -14.945 3.571 -29.036 1.00 72.75 94 PRO A N 1
ATOM 699 C CA . PRO A 1 94 ? -14.042 4.105 -30.054 1.00 72.75 94 PRO A CA 1
ATOM 700 C C . PRO A 1 94 ? -13.645 5.584 -29.868 1.00 72.75 94 PRO A C 1
ATOM 702 O O . PRO A 1 94 ? -13.144 6.156 -30.834 1.00 72.75 94 PRO A O 1
ATOM 705 N N . GLN A 1 95 ? -13.909 6.207 -28.708 1.00 62.06 95 GLN A N 1
ATOM 706 C CA . GLN A 1 95 ? -13.565 7.616 -28.440 1.00 62.06 95 GLN A CA 1
ATOM 707 C C . GLN A 1 95 ? -12.110 7.970 -28.761 1.00 62.06 95 GLN A C 1
ATOM 709 O O . GLN A 1 95 ? -11.202 7.215 -28.344 1.00 62.06 95 GLN A O 1
#